Protein AF-A0A357ML34-F1 (afdb_monomer_lite)

pLDDT: mean 77.56, std 13.37, range [39.75, 96.38]

Radius of gyration: 31.25 Å; chains: 1; bounding box: 62×30×91 Å

Sequence (148 aa):
MVLTGPALIGEFEAAFRAELRALEGGDIRVAIKTATAQLARVRRKRQAIMRAIEDGADFQDYAARDQELKAEAEAVEHR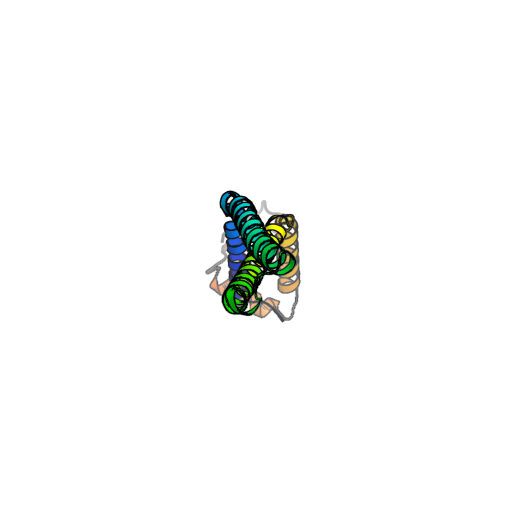VAALEAQQAARDRPPPDIPAIFGAALESLEALLGDPELVAQANEELATLIPSITLIPDPASEDGLTAEI

Secondary structure (DSSP, 8-state):
-PPPHHHHHHHHHHHHHHHHHHH-THHHHHHHHHHHHHHHHHHHHHHHHHHHHHTT--HHHHHHHHHHHHHHHHHHHHHHHHHHHHHHHHSSPPP-HHHHHHHHHHHHHHHHT-TTTHHHHHHHHHHH-S--EEEE-TTSTTSEEEE-

Foldseek 3Di:
DDQPPVRVVVVVVVLVVLLVVLPVPPVLVVQLVVLVVVLVVLVVVLVVLVVVVVVPDDCVVCVVVNVVSVVVNVVSVVVNVVSVVSNVSSPPPRPPPVVVVVVVVVVVVVQCPDPVNVVVVVVVVCVVDVDWDWDQQCVDPVRTDIDD

Structure (mmCIF, N/CA/C/O backbone):
data_AF-A0A357ML34-F1
#
_entry.id   AF-A0A357ML34-F1
#
loop_
_atom_site.group_PDB
_atom_site.id
_atom_site.type_symbol
_atom_site.label_atom_id
_atom_site.label_alt_id
_atom_site.label_comp_id
_atom_site.label_asym_id
_atom_site.label_entity_id
_atom_site.label_seq_id
_atom_site.pdbx_PDB_ins_code
_atom_site.Cartn_x
_atom_site.Cartn_y
_atom_site.Cartn_z
_atom_site.occupancy
_atom_site.B_iso_or_equiv
_atom_site.auth_seq_id
_atom_site.auth_comp_id
_atom_site.auth_asym_id
_atom_site.auth_atom_id
_atom_site.pdbx_PDB_model_num
ATOM 1 N N . MET A 1 1 ? 13.705 -15.040 -27.690 1.00 39.75 1 MET A N 1
ATOM 2 C CA . MET A 1 1 ? 12.384 -14.438 -27.967 1.00 39.75 1 MET A CA 1
ATOM 3 C C . MET A 1 1 ? 12.668 -13.001 -28.373 1.00 39.75 1 MET A C 1
ATOM 5 O O . MET A 1 1 ? 13.070 -12.234 -27.513 1.00 39.75 1 MET A O 1
ATOM 9 N N . VAL A 1 2 ? 12.643 -12.696 -29.673 1.00 45.66 2 VAL A N 1
ATOM 10 C CA . VAL A 1 2 ? 13.042 -11.383 -30.213 1.00 45.66 2 VAL A CA 1
ATOM 11 C C . VAL A 1 2 ? 11.818 -10.468 -30.174 1.00 45.66 2 VAL A C 1
ATOM 13 O O . VAL A 1 2 ? 10.775 -10.820 -30.722 1.00 45.66 2 VAL A O 1
ATOM 16 N N . LEU A 1 3 ? 11.904 -9.350 -29.455 1.00 45.34 3 LEU A N 1
ATOM 17 C CA . LEU A 1 3 ? 10.810 -8.388 -29.323 1.00 45.34 3 LEU A CA 1
ATOM 18 C C . LEU A 1 3 ? 10.794 -7.486 -30.565 1.00 45.34 3 LEU A C 1
ATOM 20 O O . LEU A 1 3 ? 11.749 -6.766 -30.830 1.00 45.34 3 LEU A O 1
ATOM 24 N N . THR A 1 4 ? 9.715 -7.540 -31.345 1.00 52.97 4 THR A N 1
ATOM 25 C CA . THR A 1 4 ? 9.485 -6.669 -32.512 1.00 52.97 4 THR A CA 1
ATOM 26 C C . THR A 1 4 ? 9.352 -5.198 -32.090 1.00 52.97 4 THR A C 1
ATOM 28 O O . THR A 1 4 ? 8.833 -4.934 -31.007 1.00 52.97 4 THR A O 1
ATOM 31 N N . GLY A 1 5 ? 9.704 -4.238 -32.956 1.00 60.34 5 GLY A N 1
ATOM 32 C CA . GLY A 1 5 ? 9.589 -2.783 -32.713 1.00 60.34 5 GLY A CA 1
ATOM 33 C C . GLY A 1 5 ? 8.327 -2.288 -31.966 1.00 60.34 5 GLY A C 1
ATOM 34 O O . GLY A 1 5 ? 8.469 -1.518 -31.015 1.00 60.34 5 GLY A O 1
ATOM 35 N N . PRO A 1 6 ? 7.098 -2.750 -32.283 1.00 63.81 6 PRO A N 1
ATOM 36 C CA . PRO A 1 6 ? 5.896 -2.363 -31.531 1.00 63.81 6 PRO A CA 1
ATOM 37 C C . PRO A 1 6 ? 5.844 -2.885 -30.082 1.00 63.81 6 PRO A C 1
ATOM 39 O O . PRO A 1 6 ? 5.225 -2.252 -29.228 1.00 63.81 6 PRO A O 1
ATOM 42 N N . ALA A 1 7 ? 6.501 -4.006 -29.774 1.00 62.41 7 ALA A N 1
ATOM 43 C CA . ALA A 1 7 ? 6.580 -4.545 -28.414 1.00 62.41 7 ALA A CA 1
ATOM 44 C C . ALA A 1 7 ? 7.523 -3.711 -27.527 1.00 62.41 7 ALA A C 1
ATOM 46 O O . ALA A 1 7 ? 7.191 -3.429 -26.378 1.00 62.41 7 ALA A O 1
ATOM 47 N N . LEU A 1 8 ? 8.641 -3.239 -28.089 1.00 66.62 8 LEU A N 1
ATOM 48 C CA . LEU A 1 8 ? 9.592 -2.336 -27.426 1.00 66.62 8 LEU A CA 1
ATOM 49 C C . LEU A 1 8 ? 8.961 -0.977 -27.083 1.00 66.62 8 LEU A C 1
ATOM 51 O O . LEU A 1 8 ? 9.129 -0.472 -25.974 1.00 66.62 8 LEU A O 1
ATOM 55 N N . ILE A 1 9 ? 8.172 -0.414 -28.004 1.00 70.69 9 ILE A N 1
ATOM 56 C CA . ILE A 1 9 ? 7.416 0.825 -27.758 1.00 70.69 9 ILE A CA 1
ATOM 57 C C . ILE A 1 9 ? 6.373 0.610 -26.651 1.00 70.69 9 ILE A C 1
ATOM 59 O O . ILE A 1 9 ? 6.224 1.459 -25.772 1.00 70.69 9 ILE A O 1
ATOM 63 N N . GLY A 1 10 ? 5.692 -0.541 -26.646 1.00 70.75 10 GLY A N 1
ATOM 64 C CA . GLY A 1 10 ? 4.720 -0.888 -25.608 1.00 70.75 10 GLY A CA 1
ATOM 65 C C . GLY A 1 10 ? 5.334 -0.993 -24.208 1.00 70.75 10 GLY A C 1
ATOM 66 O O . GLY A 1 10 ? 4.766 -0.470 -23.247 1.00 70.75 10 GLY A O 1
ATOM 67 N N . GLU A 1 11 ? 6.506 -1.619 -24.081 1.00 70.81 11 GLU A N 1
ATOM 68 C CA . GLU A 1 11 ? 7.231 -1.693 -22.805 1.00 70.81 11 GLU A CA 1
ATOM 69 C C . GLU A 1 11 ? 7.713 -0.314 -22.336 1.00 70.81 11 GLU A C 1
ATOM 71 O O . GLU A 1 11 ? 7.561 0.022 -21.157 1.00 70.81 11 GLU A O 1
ATOM 76 N N . PHE A 1 12 ? 8.206 0.525 -23.252 1.00 72.38 12 PHE A N 1
ATOM 77 C CA . PHE A 1 12 ? 8.609 1.895 -22.942 1.00 72.38 12 PHE A CA 1
ATOM 78 C C . PHE A 1 12 ? 7.430 2.759 -22.470 1.00 72.38 12 PHE A C 1
ATOM 80 O O . PHE A 1 12 ? 7.527 3.421 -21.437 1.00 72.38 12 PHE A O 1
ATOM 87 N N . GLU A 1 13 ? 6.289 2.732 -23.167 1.00 73.44 13 GLU A N 1
ATOM 88 C CA . GLU A 1 13 ? 5.093 3.475 -22.751 1.00 73.44 13 GLU A CA 1
ATOM 89 C C . GLU A 1 13 ? 4.559 3.001 -21.395 1.00 73.44 13 GLU A C 1
ATOM 91 O O . GLU A 1 13 ? 4.102 3.812 -20.583 1.00 73.44 13 GLU A O 1
ATOM 96 N N . ALA A 1 14 ? 4.618 1.693 -21.130 1.00 74.06 14 ALA A N 1
ATOM 97 C CA . ALA A 1 14 ? 4.216 1.129 -19.849 1.00 74.06 14 ALA A CA 1
ATOM 98 C C . ALA A 1 14 ? 5.126 1.620 -18.712 1.00 74.06 14 ALA A C 1
ATOM 100 O O . ALA A 1 14 ? 4.615 2.057 -17.675 1.00 74.06 14 ALA A O 1
ATOM 101 N N . ALA A 1 15 ? 6.445 1.613 -18.927 1.00 70.00 15 ALA A N 1
ATOM 102 C CA . ALA A 1 15 ? 7.427 2.128 -17.978 1.00 70.00 15 ALA A CA 1
ATOM 103 C C . ALA A 1 15 ? 7.258 3.641 -17.752 1.00 70.00 15 ALA A C 1
ATOM 105 O O . ALA A 1 15 ? 7.163 4.093 -16.613 1.00 70.00 15 ALA A O 1
ATOM 106 N N . PHE A 1 16 ? 7.094 4.420 -18.822 1.00 73.25 16 PHE A N 1
ATOM 107 C CA . PHE A 1 16 ? 6.903 5.868 -18.747 1.00 73.25 16 PHE A CA 1
ATOM 108 C C . PHE A 1 16 ? 5.610 6.253 -18.011 1.00 73.25 16 PHE A C 1
ATOM 110 O O . PHE A 1 16 ? 5.604 7.150 -17.169 1.00 73.25 16 PHE A O 1
ATOM 117 N N . ARG A 1 17 ? 4.498 5.547 -18.262 1.00 71.50 17 ARG A N 1
ATOM 118 C CA . ARG A 1 17 ? 3.230 5.769 -17.540 1.00 71.50 17 ARG A CA 1
ATOM 119 C C . ARG A 1 17 ? 3.303 5.347 -16.074 1.00 71.50 17 ARG A C 1
ATOM 121 O O . ARG A 1 17 ? 2.601 5.938 -15.251 1.00 71.50 17 ARG A O 1
ATOM 128 N N . ALA A 1 18 ? 4.093 4.326 -15.746 1.00 69.06 18 ALA A N 1
ATOM 129 C CA . ALA A 1 18 ? 4.353 3.949 -14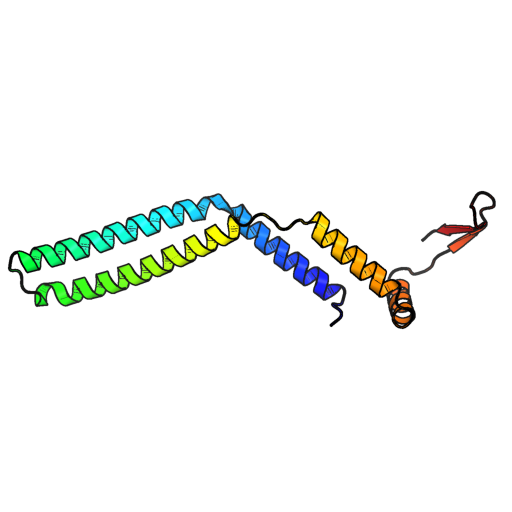.361 1.00 69.06 18 ALA A CA 1
ATOM 130 C C . ALA A 1 18 ? 5.120 5.062 -13.629 1.00 69.06 18 ALA A C 1
ATOM 132 O O . ALA A 1 18 ? 4.735 5.430 -12.519 1.00 69.06 18 ALA A O 1
ATOM 133 N N . GLU A 1 19 ? 6.101 5.672 -14.294 1.00 59.91 19 GLU A N 1
ATOM 134 C CA . GLU A 1 19 ? 6.892 6.787 -13.765 1.00 59.91 19 GLU A CA 1
ATOM 135 C C . GLU A 1 19 ? 6.059 8.068 -13.597 1.00 59.91 19 GLU A C 1
ATOM 137 O O . GLU A 1 19 ? 6.122 8.744 -12.570 1.00 59.91 19 GLU A O 1
ATOM 142 N N . LEU A 1 20 ? 5.180 8.370 -14.560 1.00 63.84 20 LEU A N 1
ATOM 143 C CA . LEU A 1 20 ? 4.262 9.508 -14.470 1.00 63.84 20 LEU A CA 1
ATOM 144 C C . LEU A 1 20 ? 3.303 9.357 -13.278 1.00 63.84 20 LEU A C 1
ATOM 146 O O . LEU A 1 20 ? 3.111 10.291 -12.498 1.00 63.84 20 LEU A O 1
ATOM 150 N N . ARG A 1 21 ? 2.771 8.143 -13.070 1.00 61.38 21 ARG A N 1
ATOM 151 C CA . ARG A 1 21 ? 2.001 7.805 -11.863 1.00 61.38 21 ARG A CA 1
ATOM 152 C C . ARG A 1 21 ? 2.851 7.861 -10.602 1.00 61.38 21 ARG A C 1
ATOM 154 O O . ARG A 1 21 ? 2.301 8.112 -9.536 1.00 61.38 21 ARG A O 1
ATOM 161 N N . ALA A 1 22 ? 4.165 7.662 -10.673 1.00 57.69 22 ALA A N 1
ATOM 162 C CA . ALA A 1 22 ? 5.063 7.825 -9.536 1.00 57.69 22 ALA A CA 1
ATOM 163 C C . ALA A 1 22 ? 5.327 9.305 -9.176 1.00 57.69 22 ALA A C 1
ATOM 165 O O . ALA A 1 22 ? 5.639 9.590 -8.022 1.00 57.69 22 ALA A O 1
ATOM 166 N N . LEU A 1 23 ? 5.077 10.255 -10.081 1.00 56.34 23 LEU A N 1
ATOM 167 C CA . LEU A 1 23 ? 5.319 11.691 -9.865 1.00 56.34 23 LEU A CA 1
ATOM 168 C C . LEU A 1 23 ? 4.147 12.479 -9.248 1.00 56.34 23 LEU A C 1
ATOM 170 O O . LEU A 1 23 ? 4.375 13.527 -8.649 1.00 56.34 23 LEU A O 1
ATOM 174 N N . GLU A 1 24 ? 2.912 11.971 -9.274 1.00 60.19 24 GLU A N 1
ATOM 175 C CA . GLU A 1 24 ? 1.736 12.526 -8.557 1.00 60.19 24 GLU A CA 1
ATOM 176 C C . GLU A 1 24 ? 1.840 12.385 -7.000 1.00 60.19 24 GLU A C 1
ATOM 178 O O . GLU A 1 24 ? 0.897 12.016 -6.301 1.00 60.19 24 GLU A O 1
ATOM 183 N N . GLY A 1 25 ? 3.051 12.541 -6.446 1.00 54.75 25 GLY A N 1
ATOM 184 C CA . GLY A 1 25 ? 3.556 12.161 -5.112 1.00 54.75 25 GLY A CA 1
ATOM 185 C C . GLY A 1 25 ? 2.833 12.732 -3.899 1.00 54.75 25 GLY A C 1
ATOM 186 O O . GLY A 1 25 ? 2.855 12.136 -2.821 1.00 54.75 25 GLY A O 1
ATOM 187 N N . GLY A 1 26 ? 2.211 13.898 -4.068 1.00 61.69 26 GLY A N 1
ATOM 188 C CA . GLY A 1 26 ? 1.717 14.717 -2.961 1.00 61.69 26 GLY A CA 1
ATOM 189 C C . GLY A 1 26 ? 0.591 14.074 -2.150 1.00 61.69 26 GLY A C 1
ATOM 190 O O . GLY A 1 26 ? 0.475 14.347 -0.957 1.00 61.69 26 GLY A O 1
ATOM 191 N N . ASP A 1 27 ? -0.198 13.193 -2.766 1.00 74.94 27 ASP A N 1
ATOM 192 C CA . ASP A 1 27 ? -1.414 12.652 -2.150 1.00 74.94 27 ASP A CA 1
ATOM 193 C C . ASP A 1 27 ? -1.139 11.422 -1.259 1.00 74.94 27 ASP A C 1
ATOM 195 O O . ASP A 1 27 ? -1.707 11.274 -0.178 1.00 74.94 27 ASP A O 1
ATOM 199 N N . ILE A 1 28 ? -0.173 10.566 -1.620 1.00 83.12 28 ILE A N 1
ATOM 200 C CA . ILE A 1 28 ? 0.009 9.265 -0.944 1.00 83.12 28 ILE A CA 1
ATOM 201 C C . ILE A 1 28 ? 0.455 9.411 0.511 1.00 83.12 28 ILE A C 1
ATOM 203 O O . ILE A 1 28 ? -0.116 8.766 1.387 1.00 83.12 28 ILE A O 1
ATOM 207 N N . ARG A 1 29 ? 1.433 10.272 0.821 1.00 84.31 29 ARG A N 1
ATOM 208 C CA . ARG A 1 29 ? 1.888 10.442 2.217 1.00 84.31 29 ARG A CA 1
ATOM 209 C C . ARG A 1 29 ? 0.783 11.006 3.114 1.00 84.31 29 ARG A C 1
ATOM 211 O O . ARG A 1 29 ? 0.672 10.619 4.280 1.00 84.31 29 ARG A O 1
ATOM 218 N N . VAL A 1 30 ? -0.051 11.899 2.579 1.00 87.31 30 VAL A N 1
ATOM 219 C CA . VAL A 1 30 ? -1.214 12.454 3.288 1.00 87.31 30 VAL A CA 1
ATOM 220 C C . VAL A 1 30 ? -2.289 11.381 3.468 1.00 87.31 30 VAL A C 1
ATOM 222 O O . VAL A 1 30 ? -2.844 11.252 4.565 1.00 87.31 30 VAL A O 1
ATOM 225 N N . ALA A 1 31 ? -2.529 10.560 2.444 1.00 88.06 31 ALA A N 1
ATOM 226 C CA . ALA A 1 31 ? -3.446 9.429 2.494 1.00 88.06 31 ALA A CA 1
ATOM 227 C C . ALA A 1 31 ? -3.010 8.379 3.530 1.00 88.06 31 ALA A C 1
ATOM 229 O O . ALA A 1 31 ? -3.838 7.969 4.344 1.00 88.06 31 ALA A O 1
ATOM 230 N N . ILE A 1 32 ? -1.718 8.016 3.578 1.00 90.31 32 ILE A N 1
ATOM 231 C CA . ILE A 1 32 ? -1.142 7.124 4.602 1.00 90.31 32 ILE A CA 1
ATOM 232 C C . ILE A 1 32 ? -1.384 7.715 5.989 1.00 90.31 32 ILE A C 1
ATOM 234 O O . ILE A 1 32 ? -1.983 7.067 6.842 1.00 90.31 32 ILE A O 1
ATOM 238 N N . LYS A 1 33 ? -0.999 8.979 6.216 1.00 91.50 33 LYS A N 1
ATOM 239 C CA . LYS A 1 33 ? -1.183 9.643 7.517 1.00 91.50 33 LYS A CA 1
ATOM 240 C C . LYS A 1 33 ? -2.648 9.635 7.965 1.00 91.50 33 LYS A C 1
ATOM 242 O O . LYS A 1 33 ? -2.936 9.400 9.140 1.00 91.50 33 LYS A O 1
ATOM 247 N N . THR A 1 34 ? -3.568 9.883 7.037 1.00 93.00 34 THR A N 1
ATOM 248 C CA . THR A 1 34 ? -5.011 9.913 7.303 1.00 93.00 34 THR A CA 1
ATOM 249 C C . THR A 1 34 ? -5.545 8.522 7.636 1.00 93.00 34 THR A C 1
ATOM 251 O O . THR A 1 34 ? -6.244 8.363 8.639 1.00 93.00 34 THR A O 1
ATOM 254 N N . ALA A 1 35 ? -5.166 7.506 6.859 1.00 92.69 35 ALA A N 1
ATOM 255 C CA . ALA A 1 35 ? -5.562 6.120 7.087 1.00 92.69 35 ALA A CA 1
ATOM 256 C C . ALA A 1 35 ? -5.008 5.580 8.419 1.00 92.69 35 ALA A C 1
ATOM 258 O O . ALA A 1 35 ? -5.752 4.997 9.207 1.00 92.69 35 ALA A O 1
ATOM 259 N N . THR A 1 36 ? -3.751 5.874 8.753 1.00 94.25 36 THR A N 1
ATOM 260 C CA . THR A 1 36 ? -3.150 5.496 10.043 1.00 94.25 36 THR A CA 1
ATOM 261 C C . THR A 1 36 ? -3.844 6.185 11.221 1.00 94.25 36 THR A C 1
ATOM 263 O O . THR A 1 36 ? -4.088 5.565 12.260 1.00 94.25 36 THR A O 1
ATOM 266 N N . ALA A 1 37 ? -4.233 7.457 11.073 1.00 95.69 37 ALA A N 1
ATOM 267 C CA . ALA A 1 37 ? -5.017 8.159 12.089 1.00 95.69 37 ALA A CA 1
ATOM 268 C C . ALA A 1 37 ? -6.423 7.556 12.259 1.00 95.69 37 ALA A C 1
ATOM 270 O O . ALA A 1 37 ? -6.920 7.459 13.387 1.00 95.69 37 ALA A O 1
ATOM 271 N N . GLN A 1 38 ? -7.057 7.123 11.166 1.00 94.62 38 GLN A N 1
ATOM 272 C CA . GLN A 1 38 ? -8.329 6.403 11.211 1.00 94.62 38 GLN A CA 1
ATOM 273 C C . GLN A 1 38 ? -8.178 5.066 11.946 1.00 94.62 38 GLN A C 1
ATOM 275 O O . GLN A 1 38 ? -8.941 4.804 12.876 1.00 94.62 38 GLN A O 1
ATOM 280 N N . LEU A 1 39 ? -7.151 4.277 11.622 1.00 95.06 39 LEU A N 1
ATOM 281 C CA . LEU A 1 39 ? -6.872 3.007 12.293 1.00 95.06 39 LEU A CA 1
ATOM 282 C C . LEU A 1 39 ? -6.688 3.192 13.804 1.00 95.06 39 LEU A C 1
ATOM 284 O O . LEU A 1 39 ? -7.281 2.472 14.609 1.00 95.06 39 LEU A O 1
ATOM 288 N N . ALA A 1 40 ? -5.925 4.211 14.209 1.00 95.56 40 ALA A N 1
ATOM 289 C CA . ALA A 1 40 ? -5.741 4.545 15.618 1.00 95.56 40 ALA A CA 1
ATOM 290 C C . ALA A 1 40 ? -7.070 4.892 16.315 1.00 95.56 40 ALA A C 1
ATOM 292 O O . ALA A 1 40 ? -7.281 4.503 17.464 1.00 95.56 40 ALA A O 1
ATOM 293 N N . ARG A 1 41 ? -7.991 5.593 15.637 1.00 96.25 41 ARG A N 1
ATOM 294 C CA . ARG A 1 41 ? -9.327 5.896 16.180 1.00 96.25 41 ARG A CA 1
ATOM 295 C C . ARG A 1 41 ? -10.171 4.635 16.354 1.00 96.25 41 ARG A C 1
ATOM 297 O O . ARG A 1 41 ? -10.785 4.482 17.408 1.00 96.25 41 ARG A O 1
ATOM 304 N N . VAL A 1 42 ? -10.187 3.738 15.369 1.00 94.75 42 VAL A N 1
ATOM 305 C CA . VAL A 1 42 ? -10.930 2.467 15.442 1.00 94.75 42 VAL A CA 1
ATOM 306 C C . VAL A 1 42 ? -10.404 1.604 16.591 1.00 94.75 42 VAL A C 1
ATOM 308 O O . VAL A 1 42 ? -11.179 1.161 17.438 1.00 94.75 42 VAL A O 1
ATOM 311 N N . ARG A 1 43 ? -9.078 1.467 16.710 1.00 94.38 43 ARG A N 1
ATOM 312 C CA . ARG A 1 43 ? -8.437 0.732 17.813 1.00 94.38 43 ARG A CA 1
ATOM 313 C C . ARG A 1 43 ? -8.777 1.318 19.187 1.00 94.38 43 ARG A C 1
ATOM 315 O O . ARG A 1 43 ? -9.091 0.564 20.103 1.00 94.38 43 ARG A O 1
ATOM 322 N N . ARG A 1 44 ? -8.800 2.651 19.330 1.00 96.38 44 ARG A N 1
ATOM 323 C CA . ARG A 1 44 ? -9.227 3.308 20.583 1.00 96.38 44 ARG A CA 1
ATOM 324 C C . ARG A 1 44 ? -10.682 3.005 20.937 1.00 96.38 44 ARG A C 1
ATOM 326 O O . ARG A 1 44 ? -10.969 2.762 22.103 1.00 96.38 44 ARG A O 1
ATOM 333 N N . LYS A 1 45 ? -11.594 2.995 19.956 1.00 93.88 45 LYS A N 1
ATOM 334 C CA . LYS A 1 45 ? -13.003 2.631 20.190 1.00 93.88 45 LYS A CA 1
ATOM 335 C C . LYS A 1 45 ? -13.131 1.189 20.685 1.00 93.88 45 LYS A C 1
ATOM 337 O O . LYS A 1 45 ? -13.853 0.950 21.645 1.00 93.88 45 LYS A O 1
ATOM 342 N N . ARG A 1 46 ? -12.388 0.251 20.089 1.00 93.62 46 ARG A N 1
ATOM 343 C CA . ARG A 1 46 ? -12.353 -1.145 20.556 1.00 93.62 46 ARG A CA 1
ATOM 344 C C . ARG A 1 46 ? -11.794 -1.269 21.968 1.00 93.62 46 ARG A C 1
ATOM 346 O O . ARG A 1 46 ? -12.365 -1.973 22.788 1.00 93.62 46 ARG A O 1
ATOM 353 N N . GLN A 1 47 ? -10.724 -0.540 22.280 1.00 94.25 47 GLN A N 1
ATOM 354 C CA . GLN A 1 47 ? -10.162 -0.525 23.631 1.00 94.25 47 GLN A CA 1
ATOM 355 C C . GLN A 1 47 ? -11.151 0.037 24.663 1.00 94.25 47 GLN A C 1
ATOM 357 O O . GLN A 1 47 ? -11.204 -0.456 25.782 1.00 94.25 47 GLN A O 1
ATOM 362 N N . ALA A 1 48 ? -11.950 1.042 24.294 1.00 94.44 48 ALA A N 1
ATOM 363 C CA . ALA A 1 48 ? -12.996 1.571 25.166 1.00 94.44 48 ALA A CA 1
ATOM 364 C C . ALA A 1 48 ? -14.102 0.538 25.443 1.00 94.44 48 ALA A C 1
ATOM 366 O O . ALA A 1 48 ? -14.549 0.438 26.579 1.00 94.44 48 ALA A O 1
ATOM 367 N N . ILE A 1 49 ? -14.491 -0.257 24.439 1.00 92.94 49 ILE A N 1
ATOM 368 C CA . ILE A 1 49 ? -15.428 -1.378 24.622 1.00 92.94 49 ILE A CA 1
ATOM 369 C C . ILE A 1 49 ? -14.850 -2.412 25.589 1.00 92.94 49 ILE A C 1
ATOM 371 O O . ILE A 1 49 ? -15.526 -2.800 26.534 1.00 92.94 49 ILE A O 1
ATOM 375 N N . MET A 1 50 ? -13.590 -2.814 25.397 1.00 92.62 50 MET A N 1
ATOM 376 C CA . MET A 1 50 ? -12.946 -3.788 26.286 1.00 92.62 50 MET A CA 1
ATOM 377 C C . MET A 1 50 ? -12.870 -3.282 27.728 1.00 92.62 50 MET A C 1
ATOM 379 O O . MET A 1 50 ? -13.182 -4.036 28.638 1.00 92.62 50 MET A O 1
ATOM 383 N N . ARG A 1 51 ? -12.568 -1.995 27.939 1.00 94.31 51 ARG A N 1
ATOM 384 C CA . ARG A 1 51 ? -12.605 -1.385 29.278 1.00 94.31 51 ARG A CA 1
ATOM 385 C C . ARG A 1 51 ? -14.000 -1.392 29.897 1.00 94.31 51 ARG A C 1
ATOM 387 O O . ARG A 1 51 ? -14.132 -1.713 31.064 1.00 94.31 51 ARG A O 1
ATOM 394 N N . ALA A 1 52 ? -15.043 -1.080 29.128 1.00 92.31 52 ALA A N 1
ATOM 395 C CA . ALA A 1 52 ? -16.413 -1.128 29.640 1.00 92.31 52 ALA A CA 1
ATOM 396 C C . ALA A 1 52 ? -16.808 -2.548 30.085 1.00 92.31 52 ALA A C 1
ATOM 398 O O . ALA A 1 52 ? -17.479 -2.711 31.100 1.00 92.31 52 ALA A O 1
ATOM 399 N N . ILE A 1 53 ? -16.357 -3.569 29.350 1.00 91.12 53 ILE A N 1
ATOM 400 C CA . ILE A 1 53 ? -16.547 -4.977 29.721 1.00 91.12 53 ILE A CA 1
ATOM 401 C C . ILE A 1 53 ? -15.742 -5.322 30.984 1.00 91.12 53 ILE A C 1
ATOM 403 O O . ILE A 1 53 ? -16.271 -5.969 31.883 1.00 91.12 53 ILE A O 1
ATOM 407 N N . GLU A 1 54 ? -14.489 -4.865 31.086 1.00 93.06 54 GLU A N 1
ATOM 408 C CA . GLU A 1 54 ? -13.662 -5.013 32.298 1.00 93.06 54 GLU A CA 1
ATOM 409 C C . GLU A 1 54 ? -14.321 -4.361 33.529 1.00 93.06 54 GLU A C 1
ATOM 411 O O . GLU A 1 54 ? -14.277 -4.932 34.618 1.00 93.06 54 GLU A O 1
ATOM 416 N N . ASP A 1 55 ? -14.993 -3.221 33.344 1.00 94.50 55 ASP A N 1
ATOM 417 C CA . ASP A 1 55 ? -15.729 -2.488 34.383 1.00 94.50 55 ASP A CA 1
ATOM 418 C C . ASP A 1 55 ? -17.110 -3.106 34.710 1.00 94.50 55 ASP A C 1
ATOM 420 O O . ASP A 1 55 ? -17.851 -2.580 35.545 1.00 94.50 55 ASP A O 1
ATOM 424 N N . GLY A 1 56 ? -17.455 -4.244 34.092 1.00 88.81 56 GLY A N 1
ATOM 425 C CA . GLY A 1 56 ? -18.624 -5.059 34.435 1.00 88.81 56 GLY A CA 1
ATOM 426 C C . GLY A 1 56 ? -19.816 -4.949 33.484 1.00 88.81 56 GLY A C 1
ATOM 427 O O . GLY A 1 56 ? -20.894 -5.441 33.820 1.00 88.81 56 GLY A O 1
ATOM 428 N N . ALA A 1 57 ? -19.661 -4.320 32.317 1.00 89.06 57 ALA A N 1
ATOM 429 C CA . ALA A 1 57 ? -20.702 -4.337 31.293 1.00 89.06 57 ALA A CA 1
ATOM 430 C C . ALA A 1 57 ? -20.802 -5.708 30.597 1.00 89.06 57 ALA A C 1
ATOM 432 O O . ALA A 1 57 ? -19.806 -6.421 30.456 1.00 89.06 57 ALA A O 1
ATOM 433 N N . ASP A 1 58 ? -22.000 -6.074 30.130 1.00 89.19 58 ASP A N 1
ATOM 434 C CA . ASP A 1 58 ? -22.199 -7.339 29.420 1.00 89.19 58 ASP A CA 1
ATOM 435 C C . ASP A 1 58 ? -21.561 -7.270 28.025 1.00 89.19 58 ASP A C 1
ATOM 437 O O . ASP A 1 58 ? -21.766 -6.334 27.249 1.00 89.19 58 ASP A O 1
ATOM 441 N N . PHE A 1 59 ? -20.789 -8.297 27.677 1.00 87.38 59 PHE A N 1
ATOM 442 C CA . PHE A 1 59 ? -20.215 -8.443 26.347 1.00 87.38 59 PHE A CA 1
ATOM 443 C C . PHE A 1 59 ? -21.288 -8.457 25.248 1.00 87.38 59 PHE A C 1
ATOM 445 O O . PHE A 1 59 ? -21.041 -7.941 24.156 1.00 87.38 59 PHE A O 1
ATOM 452 N N . GLN A 1 60 ? -22.474 -9.016 25.517 1.00 91.50 60 GLN A N 1
ATOM 453 C CA . GLN A 1 60 ? -23.561 -9.092 24.533 1.00 91.50 60 GLN A CA 1
ATOM 454 C C . GLN A 1 60 ? -24.009 -7.706 24.048 1.00 91.50 60 GLN A C 1
ATOM 456 O O . GLN A 1 60 ? -24.316 -7.552 22.865 1.00 91.50 60 GLN A O 1
ATOM 461 N N . ASP A 1 61 ? -23.937 -6.686 24.908 1.00 90.12 61 ASP A N 1
ATOM 462 C CA . ASP A 1 61 ? -24.310 -5.307 24.569 1.00 90.12 61 ASP A CA 1
ATOM 463 C C . ASP A 1 61 ? -23.345 -4.667 23.557 1.00 90.12 61 ASP A C 1
ATOM 465 O O . ASP A 1 61 ? -23.702 -3.731 22.836 1.00 90.12 61 ASP A O 1
ATOM 469 N N . TYR A 1 62 ? -22.118 -5.191 23.462 1.00 91.31 62 TYR A N 1
ATOM 470 C CA . TYR A 1 62 ? -21.063 -4.652 22.604 1.00 91.31 62 TYR A CA 1
ATOM 471 C C . TYR A 1 62 ? -20.595 -5.600 21.500 1.00 91.31 62 TYR A C 1
ATOM 473 O O . TYR A 1 62 ? -19.837 -5.165 20.632 1.00 91.31 62 TYR A O 1
ATOM 481 N N . ALA A 1 63 ? -21.037 -6.859 21.483 1.00 89.25 63 ALA A N 1
ATOM 482 C CA . ALA A 1 63 ? -20.541 -7.887 20.568 1.00 89.25 63 ALA A CA 1
ATOM 483 C C . ALA A 1 63 ? -20.657 -7.474 19.090 1.00 89.25 63 ALA A C 1
ATOM 485 O O . ALA A 1 63 ? -19.674 -7.535 18.347 1.00 89.25 63 ALA A O 1
ATOM 486 N N . ALA A 1 64 ? -21.827 -6.968 18.683 1.00 92.50 64 ALA A N 1
ATOM 487 C CA . ALA A 1 64 ? -22.051 -6.472 17.323 1.00 92.50 64 ALA A CA 1
ATOM 488 C C . ALA A 1 64 ? -21.116 -5.298 16.988 1.00 92.50 64 ALA A C 1
ATOM 490 O O . ALA A 1 64 ? -20.510 -5.250 15.918 1.00 92.50 64 ALA A O 1
ATOM 491 N N . ARG A 1 65 ? -20.929 -4.377 17.940 1.00 92.75 65 ARG A N 1
ATOM 492 C CA . ARG A 1 65 ? -20.090 -3.195 17.744 1.00 92.75 65 ARG A CA 1
ATOM 493 C C . ARG A 1 65 ? -18.597 -3.527 17.696 1.00 92.75 65 ARG A C 1
ATOM 495 O O . ARG A 1 65 ? -17.875 -2.925 16.904 1.00 92.75 65 ARG A O 1
ATOM 502 N N . ASP A 1 66 ? -18.114 -4.464 18.511 1.00 92.31 66 ASP A N 1
ATOM 503 C CA . ASP A 1 66 ? -16.728 -4.946 18.430 1.00 92.31 66 ASP A CA 1
ATOM 504 C C . ASP A 1 66 ? -16.473 -5.663 17.100 1.00 92.31 66 ASP A C 1
ATOM 506 O O . ASP A 1 66 ? -15.417 -5.456 16.502 1.00 92.31 66 ASP A O 1
ATOM 510 N N . GLN A 1 67 ? -17.438 -6.441 16.596 1.00 93.56 67 GLN A N 1
ATOM 511 C CA . GLN A 1 67 ? -17.325 -7.100 15.293 1.00 93.56 67 GLN A CA 1
ATOM 512 C C . GLN A 1 67 ? -17.243 -6.089 14.140 1.00 93.56 67 GLN A C 1
ATOM 514 O O . GLN A 1 67 ? -16.361 -6.210 13.289 1.00 93.56 67 GLN A O 1
ATOM 519 N N . GLU A 1 68 ? -18.090 -5.056 14.136 1.00 94.94 68 GLU A N 1
ATOM 520 C CA . GLU A 1 68 ? -18.005 -3.961 13.159 1.00 94.94 68 GLU A CA 1
ATOM 521 C C . GLU A 1 68 ? -16.643 -3.265 13.202 1.00 94.94 68 GLU A C 1
ATOM 523 O O . GLU A 1 68 ? -16.017 -3.042 12.167 1.00 94.94 68 GLU A O 1
ATOM 528 N N . LEU A 1 69 ? -16.154 -2.939 14.401 1.00 94.50 69 LEU A N 1
ATOM 529 C CA . LEU A 1 69 ? -14.875 -2.253 14.556 1.00 94.50 69 LEU A CA 1
ATOM 530 C C . LEU A 1 69 ? -13.680 -3.152 14.201 1.00 94.50 69 LEU A C 1
ATOM 532 O O . LEU A 1 69 ? -12.646 -2.628 13.792 1.00 94.50 69 LEU A O 1
ATOM 536 N N . LYS A 1 70 ? -13.783 -4.479 14.362 1.00 93.88 70 LYS A N 1
ATOM 537 C CA . LYS A 1 70 ? -12.784 -5.438 13.855 1.00 93.88 70 LYS A CA 1
ATOM 538 C C . LYS A 1 70 ? -12.715 -5.381 12.334 1.00 93.88 70 LYS A C 1
ATOM 540 O O . LYS A 1 70 ? -11.634 -5.158 11.802 1.00 93.88 70 LYS A O 1
ATOM 545 N N . ALA A 1 71 ? -13.861 -5.491 11.665 1.00 95.38 71 ALA A N 1
ATOM 546 C CA . ALA A 1 71 ? -13.930 -5.418 10.209 1.00 95.38 71 ALA A CA 1
ATOM 547 C C . ALA A 1 71 ? -13.446 -4.055 9.679 1.00 95.38 71 ALA A C 1
ATOM 549 O O . ALA A 1 71 ? -12.702 -3.993 8.703 1.00 95.38 71 ALA A O 1
ATOM 550 N N . GLU A 1 72 ? -13.805 -2.952 10.350 1.00 94.19 72 GLU A N 1
ATOM 551 C CA . GLU A 1 72 ? -13.307 -1.615 10.004 1.00 94.19 72 GLU A CA 1
ATOM 552 C C . GLU A 1 72 ? -11.783 -1.520 10.186 1.00 94.19 72 GLU A C 1
ATOM 554 O O . GLU A 1 72 ? -11.099 -0.963 9.329 1.00 94.19 72 GLU A O 1
ATOM 559 N N . ALA A 1 73 ? -11.230 -2.077 11.270 1.00 94.06 73 ALA A N 1
ATOM 560 C CA . ALA A 1 73 ? -9.787 -2.079 11.506 1.00 94.06 73 ALA A CA 1
ATOM 561 C C . ALA A 1 73 ? -9.037 -2.864 10.422 1.00 94.06 73 ALA A C 1
ATOM 563 O O . ALA A 1 73 ? -8.079 -2.332 9.868 1.00 94.06 73 ALA A O 1
ATOM 564 N N . GLU A 1 74 ? -9.500 -4.068 10.080 1.00 95.81 74 GLU A N 1
ATOM 565 C CA . GLU A 1 74 ? -8.911 -4.896 9.020 1.00 95.81 74 GLU A CA 1
ATOM 566 C C . GLU A 1 74 ? -8.952 -4.181 7.664 1.00 95.81 74 GLU A C 1
ATOM 568 O O . GLU A 1 74 ? -7.940 -4.094 6.966 1.00 95.81 74 GLU A O 1
ATOM 573 N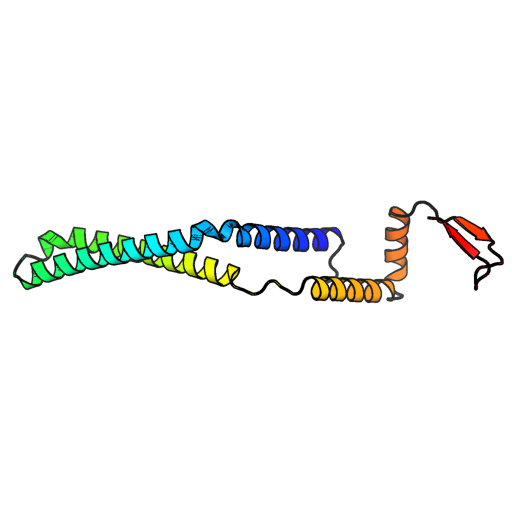 N . ALA A 1 75 ? -10.090 -3.580 7.304 1.00 94.56 75 ALA A N 1
ATOM 574 C CA . ALA A 1 75 ? -10.223 -2.835 6.055 1.00 94.56 75 ALA A CA 1
ATOM 575 C C . ALA A 1 75 ? -9.261 -1.635 5.984 1.00 94.56 75 ALA A C 1
ATOM 577 O O . ALA A 1 75 ? -8.644 -1.378 4.945 1.00 94.56 75 ALA A O 1
ATOM 578 N N . VAL A 1 76 ? -9.109 -0.895 7.088 1.00 93.56 76 VAL A N 1
ATOM 579 C CA . VAL A 1 76 ? -8.182 0.242 7.148 1.00 93.56 76 VAL A CA 1
ATOM 580 C C . VAL A 1 76 ? -6.724 -0.232 7.154 1.00 93.56 76 VAL A C 1
ATOM 582 O O . VAL A 1 76 ? -5.899 0.397 6.498 1.00 93.56 76 VAL A O 1
ATOM 585 N N . GLU A 1 77 ? -6.395 -1.346 7.812 1.00 95.06 77 GLU A N 1
ATOM 586 C CA . GLU A 1 77 ? -5.055 -1.957 7.781 1.00 95.06 77 GLU A CA 1
ATOM 587 C C . GLU A 1 77 ? -4.656 -2.378 6.367 1.00 95.06 77 GLU A C 1
ATOM 589 O O . GLU A 1 77 ? -3.575 -2.012 5.902 1.00 95.06 77 GLU A O 1
ATOM 594 N N . HIS A 1 78 ? -5.551 -3.048 5.638 1.00 95.00 78 HIS A N 1
ATOM 595 C CA . HIS A 1 78 ? -5.325 -3.383 4.233 1.00 95.00 78 HIS A CA 1
ATOM 596 C C . HIS A 1 78 ? -5.090 -2.138 3.374 1.00 95.00 78 HIS A C 1
ATOM 598 O O . HIS A 1 78 ? -4.203 -2.127 2.519 1.00 95.00 78 HIS A O 1
ATOM 604 N N . ARG A 1 79 ? -5.847 -1.064 3.620 1.00 91.88 79 ARG A N 1
ATOM 605 C CA . ARG A 1 79 ? -5.669 0.205 2.909 1.00 91.88 79 ARG A CA 1
ATOM 606 C C . ARG A 1 79 ? -4.322 0.860 3.218 1.00 91.88 79 ARG A C 1
ATOM 608 O O . ARG A 1 79 ? -3.688 1.367 2.296 1.00 91.88 79 ARG A O 1
ATOM 615 N N . VAL A 1 80 ? -3.886 0.860 4.478 1.00 93.31 80 VAL A N 1
ATOM 616 C CA . VAL A 1 80 ? -2.563 1.375 4.868 1.00 93.31 80 VAL A CA 1
ATOM 617 C C . VAL A 1 80 ? -1.465 0.579 4.166 1.00 93.31 80 VAL A C 1
ATOM 619 O O . VAL A 1 80 ? -0.631 1.183 3.499 1.00 93.31 80 VAL A O 1
ATOM 622 N N . ALA A 1 81 ? -1.521 -0.754 4.217 1.00 92.25 81 ALA A N 1
ATOM 623 C CA . ALA A 1 81 ? -0.523 -1.615 3.585 1.00 92.25 81 ALA A CA 1
ATOM 624 C C . ALA A 1 81 ? -0.434 -1.391 2.064 1.00 92.25 81 ALA A C 1
ATOM 626 O O . ALA A 1 81 ? 0.660 -1.327 1.504 1.00 92.25 81 ALA A O 1
ATOM 627 N N . ALA A 1 82 ? -1.574 -1.213 1.388 1.00 89.44 82 ALA A N 1
ATOM 628 C CA . ALA A 1 82 ? -1.605 -0.910 -0.042 1.00 89.44 82 ALA A CA 1
ATOM 629 C C . ALA A 1 82 ? -0.958 0.448 -0.368 1.00 89.44 82 ALA A C 1
ATOM 631 O O . ALA A 1 82 ? -0.186 0.553 -1.322 1.00 89.44 82 ALA A O 1
ATOM 632 N N . LEU A 1 83 ? -1.238 1.481 0.433 1.00 90.00 83 LEU A N 1
ATOM 633 C CA . LEU A 1 83 ? -0.649 2.810 0.255 1.00 90.00 83 LEU A CA 1
ATOM 634 C C . LEU A 1 83 ? 0.858 2.819 0.552 1.00 90.00 83 LEU A C 1
ATOM 636 O O . LEU A 1 83 ? 1.616 3.472 -0.162 1.00 90.00 83 LEU A O 1
ATOM 640 N N . GLU A 1 84 ? 1.308 2.081 1.567 1.00 89.44 84 GLU A N 1
ATOM 641 C CA . GLU A 1 84 ? 2.732 1.925 1.889 1.00 89.44 84 GLU A CA 1
ATOM 642 C C . GLU A 1 84 ? 3.484 1.176 0.786 1.00 89.44 84 GLU A C 1
ATOM 644 O O . GLU A 1 84 ? 4.560 1.612 0.378 1.00 89.44 84 GLU A O 1
ATOM 649 N N . ALA A 1 85 ? 2.900 0.109 0.233 1.00 86.81 85 ALA A N 1
ATOM 650 C CA . ALA A 1 85 ? 3.464 -0.591 -0.918 1.00 86.81 85 ALA A CA 1
ATOM 651 C C . ALA A 1 85 ? 3.578 0.333 -2.143 1.00 86.81 85 ALA A C 1
ATOM 653 O O . ALA A 1 85 ? 4.589 0.318 -2.848 1.00 86.81 85 ALA A O 1
ATOM 654 N N . GLN A 1 86 ? 2.572 1.182 -2.369 1.00 84.00 86 GLN A N 1
ATOM 655 C CA . GLN A 1 86 ? 2.600 2.176 -3.438 1.00 84.00 86 GLN A CA 1
ATOM 656 C C . GLN A 1 86 ? 3.686 3.235 -3.203 1.00 84.00 86 GLN A C 1
ATOM 658 O O . GLN A 1 86 ? 4.402 3.583 -4.137 1.00 84.00 86 GLN A O 1
ATOM 663 N N . GLN A 1 87 ? 3.856 3.724 -1.971 1.00 84.06 87 GLN A N 1
ATOM 664 C CA . GLN A 1 87 ? 4.931 4.657 -1.617 1.00 84.06 87 GLN A CA 1
ATOM 665 C C . GLN A 1 87 ? 6.316 4.021 -1.816 1.00 84.06 87 GLN A C 1
ATOM 667 O O . GLN A 1 87 ? 7.181 4.638 -2.429 1.00 84.0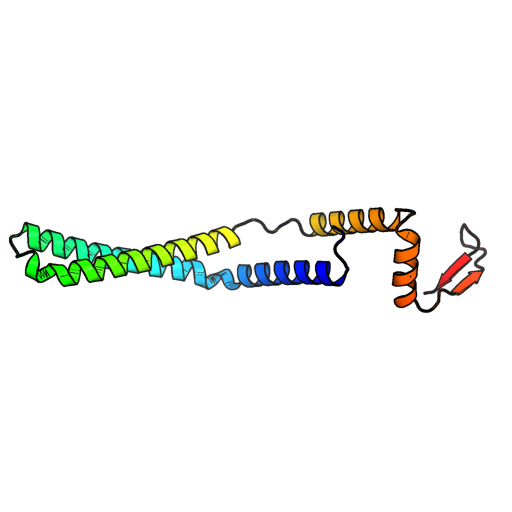6 87 GLN A O 1
ATOM 672 N N . ALA A 1 88 ? 6.507 2.772 -1.385 1.00 82.25 88 ALA A N 1
ATOM 673 C CA . ALA A 1 88 ? 7.768 2.046 -1.543 1.00 82.25 88 ALA A CA 1
ATOM 674 C C . ALA A 1 88 ? 8.142 1.816 -3.017 1.00 82.25 88 ALA A C 1
ATOM 676 O O . ALA A 1 88 ? 9.319 1.843 -3.371 1.00 82.25 88 ALA A O 1
ATOM 677 N N . ALA A 1 89 ? 7.151 1.616 -3.890 1.00 77.50 89 ALA A N 1
ATOM 678 C CA . ALA A 1 89 ? 7.381 1.539 -5.329 1.00 77.50 89 ALA A CA 1
ATOM 679 C C . ALA A 1 89 ? 7.850 2.881 -5.920 1.00 77.50 89 ALA A C 1
ATOM 681 O O . ALA A 1 89 ? 8.661 2.872 -6.839 1.00 77.50 89 ALA A O 1
ATOM 682 N N . ARG A 1 90 ? 7.377 4.014 -5.380 1.00 70.94 90 ARG A N 1
ATOM 683 C CA . ARG A 1 90 ? 7.757 5.372 -5.822 1.00 70.94 90 ARG A CA 1
ATOM 684 C C . ARG A 1 90 ? 9.124 5.807 -5.315 1.00 70.94 90 ARG A C 1
ATOM 686 O O . ARG A 1 90 ? 9.830 6.511 -6.019 1.00 70.94 90 ARG A O 1
ATOM 693 N N . ASP A 1 91 ? 9.483 5.406 -4.099 1.00 73.44 91 ASP A N 1
ATOM 694 C CA . ASP A 1 91 ? 10.787 5.732 -3.511 1.00 73.44 91 ASP A CA 1
ATOM 695 C C . ASP A 1 91 ? 11.920 4.859 -4.086 1.00 73.44 91 ASP A C 1
ATOM 697 O O . ASP A 1 91 ? 13.090 5.052 -3.748 1.00 73.44 91 ASP A O 1
ATOM 701 N N . ARG A 1 92 ? 11.597 3.892 -4.959 1.00 72.94 92 ARG A N 1
ATOM 702 C CA . ARG A 1 92 ? 12.603 3.137 -5.703 1.00 72.94 92 ARG A CA 1
ATOM 703 C C . ARG A 1 92 ? 13.364 4.114 -6.610 1.00 72.94 92 ARG A C 1
ATOM 705 O O . ARG A 1 92 ? 12.720 4.886 -7.317 1.00 72.94 92 ARG A O 1
ATOM 712 N N . PRO A 1 93 ? 14.709 4.097 -6.604 1.00 69.69 93 PRO A N 1
ATOM 713 C CA . PRO A 1 93 ? 15.476 4.942 -7.504 1.00 69.69 93 PRO A CA 1
ATOM 714 C C . PRO A 1 93 ? 15.041 4.666 -8.948 1.00 69.69 93 PRO A C 1
ATOM 716 O O . PRO A 1 93 ? 14.859 3.490 -9.296 1.00 69.69 93 PRO A O 1
ATOM 719 N N . PRO A 1 94 ? 14.857 5.719 -9.765 1.00 62.84 94 PRO A N 1
ATOM 720 C CA . PRO A 1 94 ? 14.511 5.536 -11.159 1.00 62.84 94 PRO A CA 1
ATOM 721 C C . PRO A 1 94 ? 15.577 4.656 -11.813 1.00 62.84 94 PRO A C 1
ATOM 723 O O . PRO A 1 94 ? 16.766 4.785 -11.490 1.00 62.84 94 PRO A O 1
ATOM 726 N N . PRO A 1 95 ? 15.172 3.729 -12.691 1.00 65.44 95 PRO A N 1
ATOM 727 C CA . PRO A 1 95 ? 16.135 2.931 -13.418 1.00 65.44 95 PRO A CA 1
ATOM 728 C C . PRO A 1 95 ? 17.039 3.848 -14.252 1.00 65.44 95 PRO A C 1
ATOM 730 O O . PRO A 1 95 ? 16.613 4.909 -14.711 1.00 65.44 95 PRO A O 1
ATOM 733 N N . ASP A 1 96 ? 18.294 3.447 -14.433 1.00 76.31 96 ASP A N 1
ATOM 734 C CA . ASP A 1 96 ? 19.264 4.197 -15.229 1.00 76.31 96 ASP A CA 1
ATOM 735 C C . ASP A 1 96 ? 18.843 4.167 -16.708 1.00 76.31 96 ASP A C 1
ATOM 737 O O . ASP A 1 96 ? 19.114 3.214 -17.439 1.00 76.31 96 ASP A O 1
ATOM 741 N N . ILE A 1 97 ? 18.098 5.196 -17.123 1.00 71.94 97 ILE A N 1
ATOM 742 C CA . ILE A 1 97 ? 17.542 5.318 -18.473 1.00 71.94 97 ILE A CA 1
ATOM 743 C C . ILE A 1 97 ? 18.649 5.316 -19.542 1.00 71.94 97 ILE A C 1
ATOM 745 O O . ILE A 1 97 ? 18.498 4.573 -20.512 1.00 71.94 97 ILE A O 1
ATOM 749 N N . PRO A 1 98 ? 19.766 6.062 -19.391 1.00 74.19 98 PRO A N 1
ATOM 750 C CA . PRO A 1 98 ? 20.927 5.919 -20.269 1.00 74.19 98 PRO A CA 1
ATOM 751 C C . PRO A 1 98 ? 21.440 4.482 -20.395 1.00 74.19 98 PRO A C 1
ATOM 753 O O . PRO A 1 98 ? 21.684 4.033 -21.512 1.00 74.19 98 PRO A O 1
ATOM 756 N N . ALA A 1 99 ? 21.565 3.744 -19.287 1.00 73.06 99 ALA A N 1
ATOM 757 C CA . ALA A 1 99 ? 22.029 2.356 -19.331 1.00 73.06 99 ALA A CA 1
ATOM 758 C C . ALA A 1 99 ? 21.024 1.419 -20.022 1.00 73.06 99 ALA A C 1
ATOM 760 O O . ALA A 1 99 ? 21.426 0.558 -20.802 1.00 73.06 99 ALA A O 1
ATOM 761 N N . ILE A 1 100 ? 19.720 1.602 -19.787 1.00 75.06 100 ILE A N 1
ATOM 762 C CA . ILE A 1 100 ? 18.665 0.830 -20.466 1.00 75.06 100 ILE A CA 1
ATOM 763 C C . ILE A 1 100 ? 18.683 1.096 -21.970 1.00 75.06 100 ILE A C 1
ATOM 765 O O . ILE A 1 100 ? 18.611 0.161 -22.766 1.00 75.06 100 ILE A O 1
ATOM 769 N N . PHE A 1 101 ? 18.786 2.364 -22.363 1.00 72.75 101 PHE A N 1
ATOM 770 C CA . PHE A 1 101 ? 18.834 2.739 -23.769 1.00 72.75 101 PHE A CA 1
ATOM 771 C C . PHE A 1 101 ? 20.111 2.223 -24.440 1.00 72.75 101 PHE A C 1
ATOM 773 O O . PHE A 1 101 ? 20.039 1.688 -25.541 1.00 72.75 101 PHE A O 1
ATOM 780 N N . GLY A 1 102 ? 21.256 2.308 -23.756 1.00 75.12 102 GLY A N 1
ATOM 781 C CA . GLY A 1 102 ? 22.522 1.740 -24.219 1.00 75.12 102 GLY A CA 1
ATOM 782 C C . GLY A 1 102 ? 22.429 0.233 -24.456 1.00 75.12 102 GLY A C 1
ATOM 783 O O . GLY A 1 102 ? 22.757 -0.229 -25.543 1.00 75.12 102 GLY A O 1
ATOM 784 N N . ALA A 1 103 ? 21.880 -0.522 -23.501 1.00 74.50 103 ALA A N 1
ATOM 785 C CA . ALA A 1 103 ? 21.692 -1.966 -23.643 1.00 74.50 103 ALA A CA 1
ATOM 786 C C . ALA A 1 103 ? 20.729 -2.335 -24.789 1.00 74.50 103 ALA A C 1
ATOM 788 O O . ALA A 1 103 ? 20.934 -3.329 -25.485 1.00 74.50 103 ALA A O 1
ATOM 789 N N . ALA A 1 104 ? 19.681 -1.535 -25.010 1.00 73.75 104 ALA A N 1
ATOM 790 C CA . ALA A 1 104 ? 18.782 -1.719 -26.147 1.00 73.75 104 ALA A CA 1
ATOM 791 C C . ALA A 1 104 ? 19.488 -1.444 -27.486 1.00 73.75 104 ALA A C 1
ATOM 793 O O . ALA A 1 104 ? 19.265 -2.174 -28.451 1.00 73.75 104 ALA A O 1
ATOM 794 N N . LEU A 1 105 ? 20.361 -0.431 -27.534 1.00 77.88 105 LEU A N 1
ATOM 795 C CA . LEU A 1 105 ? 21.168 -0.111 -28.711 1.00 77.88 105 LEU A CA 1
ATOM 796 C C . LEU A 1 105 ? 22.178 -1.223 -29.020 1.00 77.88 105 LEU A C 1
ATOM 798 O O . LEU A 1 105 ? 22.260 -1.664 -30.160 1.00 77.88 105 LEU A O 1
ATOM 802 N N . GLU A 1 106 ? 22.877 -1.730 -28.003 1.00 77.12 106 GLU A N 1
ATOM 803 C CA . GLU A 1 106 ? 23.813 -2.854 -28.135 1.00 77.12 106 GLU A CA 1
ATOM 804 C C . GLU A 1 106 ? 23.100 -4.127 -28.604 1.00 77.12 106 GLU A C 1
ATOM 806 O O . GLU A 1 106 ? 23.592 -4.846 -29.471 1.00 77.12 106 GLU A O 1
ATOM 811 N N . SER A 1 107 ? 21.903 -4.402 -28.075 1.00 73.75 107 SER A N 1
ATOM 812 C CA . SER A 1 107 ? 21.091 -5.529 -28.534 1.00 73.75 107 SER A CA 1
ATOM 813 C C . SER A 1 107 ? 20.640 -5.358 -29.983 1.00 73.75 107 SER A C 1
ATOM 815 O O . SER A 1 107 ? 20.546 -6.352 -30.702 1.00 73.75 107 SER A O 1
ATOM 817 N N . LEU A 1 108 ? 20.325 -4.133 -30.408 1.00 71.31 108 LEU A N 1
ATOM 818 C CA . LEU A 1 108 ? 19.948 -3.841 -31.787 1.00 71.31 108 LEU A CA 1
ATOM 819 C C . LEU A 1 108 ? 21.145 -4.015 -32.726 1.00 71.31 108 LEU A C 1
ATOM 821 O O . LEU A 1 108 ? 21.015 -4.672 -33.752 1.00 71.31 108 LEU A O 1
ATOM 825 N N . GLU A 1 109 ? 22.311 -3.491 -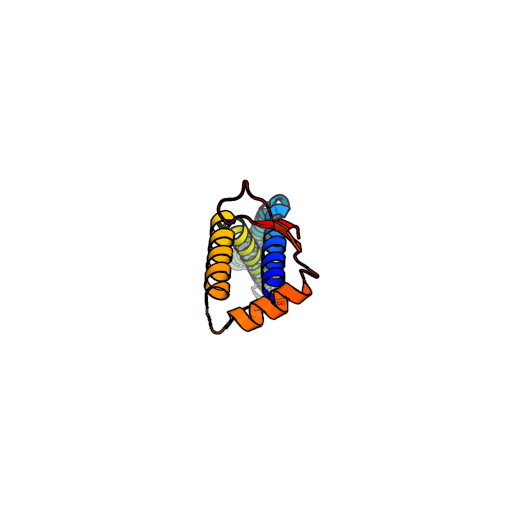32.357 1.00 75.38 109 GLU A N 1
ATOM 826 C CA . GLU A 1 109 ? 23.554 -3.646 -33.115 1.00 75.38 109 GLU A CA 1
ATOM 827 C C . GLU A 1 109 ? 23.944 -5.125 -33.257 1.00 75.38 109 GLU A C 1
ATOM 829 O O . GLU A 1 109 ? 24.259 -5.582 -34.355 1.00 75.38 109 GLU A O 1
ATOM 834 N N . ALA A 1 110 ? 23.819 -5.908 -32.182 1.00 75.19 110 ALA A N 1
ATOM 835 C CA . ALA A 1 110 ? 24.069 -7.346 -32.211 1.00 75.19 110 ALA A CA 1
ATOM 836 C C . ALA A 1 110 ? 23.092 -8.106 -33.127 1.00 75.19 110 ALA A C 1
ATOM 838 O O . ALA A 1 110 ? 23.507 -9.009 -33.849 1.00 75.19 110 ALA A O 1
ATOM 839 N N . LEU A 1 111 ? 21.805 -7.738 -33.122 1.00 70.06 111 LEU A N 1
ATOM 840 C CA . LEU A 1 111 ? 20.791 -8.344 -33.995 1.00 70.06 111 LEU A CA 1
ATOM 841 C C . LEU A 1 111 ? 20.992 -7.968 -35.469 1.00 70.06 111 LEU A C 1
ATOM 843 O O . LEU A 1 111 ? 20.757 -8.795 -36.345 1.00 70.06 111 LEU A O 1
ATOM 847 N N . LEU A 1 112 ? 21.436 -6.741 -35.745 1.00 65.94 112 LEU A N 1
ATOM 848 C CA . LEU A 1 112 ? 21.738 -6.272 -37.100 1.00 65.94 112 LEU A CA 1
ATOM 849 C C . LEU A 1 112 ? 23.058 -6.842 -37.643 1.00 65.94 112 LEU A C 1
ATOM 851 O O . LEU A 1 112 ? 23.230 -6.925 -38.856 1.00 65.94 112 LEU A O 1
ATOM 855 N N . GLY A 1 113 ? 23.976 -7.244 -36.762 1.00 67.44 113 GLY A N 1
ATOM 856 C CA . GLY A 1 113 ? 25.230 -7.908 -37.119 1.00 67.44 113 GLY A CA 1
ATOM 857 C C . GLY A 1 113 ? 25.116 -9.417 -37.367 1.00 67.44 113 GLY A C 1
ATOM 858 O O . GLY A 1 113 ? 26.087 -10.018 -37.827 1.00 67.44 113 GLY A O 1
ATOM 859 N N . ASP A 1 114 ? 23.970 -10.044 -37.072 1.00 72.56 114 ASP A N 1
ATOM 860 C CA . ASP A 1 114 ? 23.750 -11.481 -37.276 1.00 72.56 114 ASP A CA 1
ATOM 861 C C . ASP A 1 114 ? 23.482 -11.795 -38.765 1.00 72.56 114 ASP A C 1
ATOM 863 O O . ASP A 1 114 ? 22.444 -11.385 -39.296 1.00 72.56 114 ASP A O 1
ATOM 867 N N . PRO A 1 115 ? 24.361 -12.552 -39.458 1.00 66.62 115 PRO A N 1
ATOM 868 C CA . PRO A 1 115 ? 24.225 -12.847 -40.885 1.00 66.62 115 PRO A CA 1
ATOM 869 C C . PRO A 1 115 ? 22.903 -13.520 -41.275 1.00 66.62 115 PRO A C 1
ATOM 871 O O . PRO A 1 115 ? 22.467 -13.362 -42.416 1.00 66.62 115 PRO A O 1
ATOM 874 N N . GLU A 1 116 ? 22.263 -14.263 -40.364 1.00 66.44 116 GLU A N 1
ATOM 875 C CA . GLU A 1 116 ? 20.964 -14.900 -40.627 1.00 66.44 116 GLU A CA 1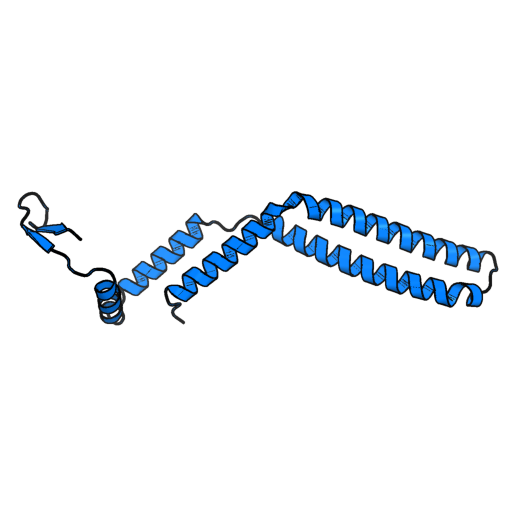
ATOM 876 C C . GLU A 1 116 ? 19.791 -13.909 -40.534 1.00 66.44 116 GLU A C 1
ATOM 878 O O . GLU A 1 116 ? 18.754 -14.122 -41.163 1.00 66.44 116 GLU A O 1
ATOM 883 N N . LEU A 1 117 ? 19.962 -12.798 -39.807 1.00 62.53 117 LEU A N 1
ATOM 884 C CA . LEU A 1 117 ? 18.947 -11.757 -39.611 1.00 62.53 117 LEU A CA 1
ATOM 885 C C . LEU A 1 117 ? 19.157 -10.531 -40.511 1.00 62.53 117 LEU A C 1
ATOM 887 O O . LEU A 1 117 ? 18.208 -9.781 -40.731 1.00 62.53 117 LEU A O 1
ATOM 891 N N . VAL A 1 118 ? 20.349 -10.352 -41.094 1.00 66.12 118 VAL A N 1
ATOM 892 C CA . VAL A 1 118 ? 20.678 -9.251 -42.023 1.00 66.12 118 VAL A CA 1
ATOM 893 C C . VAL A 1 118 ? 19.698 -9.166 -43.197 1.00 66.12 118 VAL A C 1
ATOM 895 O O . VAL A 1 118 ? 19.308 -8.070 -43.591 1.00 66.12 118 VAL A O 1
ATOM 898 N N . ALA A 1 119 ? 19.266 -10.299 -43.759 1.00 65.31 119 ALA A N 1
ATOM 899 C CA . ALA A 1 119 ? 18.309 -10.299 -44.868 1.00 65.31 119 ALA A CA 1
ATOM 900 C C . ALA A 1 119 ? 16.947 -9.724 -44.443 1.00 65.31 119 ALA A C 1
ATOM 902 O O . ALA A 1 119 ? 16.400 -8.858 -45.121 1.00 65.31 119 ALA A O 1
ATOM 903 N N . GLN A 1 120 ? 16.449 -10.150 -43.282 1.00 64.44 120 GLN A N 1
ATOM 904 C CA . GLN A 1 120 ? 15.163 -9.713 -42.746 1.00 64.44 120 GLN A CA 1
ATOM 905 C C . GLN A 1 120 ? 15.219 -8.258 -42.253 1.00 64.44 120 GLN A C 1
ATOM 907 O O . GLN A 1 120 ? 14.286 -7.489 -42.464 1.00 64.44 120 GLN A O 1
ATOM 912 N N . ALA A 1 121 ? 16.342 -7.847 -41.661 1.00 65.06 121 ALA A N 1
ATOM 913 C CA . ALA A 1 121 ? 16.587 -6.465 -41.272 1.00 65.06 121 ALA A CA 1
ATOM 914 C C . ALA A 1 121 ? 16.678 -5.526 -42.484 1.00 65.06 121 ALA A C 1
ATOM 916 O O . ALA A 1 121 ? 16.118 -4.434 -42.445 1.00 65.06 121 ALA A O 1
ATOM 917 N N . ASN A 1 122 ? 17.333 -5.945 -43.572 1.00 67.38 122 ASN A N 1
ATOM 918 C CA . ASN A 1 122 ? 17.393 -5.167 -44.810 1.00 67.38 122 ASN A CA 1
ATOM 919 C C . ASN A 1 122 ? 16.021 -5.036 -45.481 1.00 67.38 122 ASN A C 1
ATOM 921 O O . ASN A 1 122 ? 15.719 -3.973 -46.016 1.00 67.38 122 ASN A O 1
ATOM 925 N N . GLU A 1 123 ? 15.182 -6.076 -45.438 1.00 68.88 123 GLU A N 1
ATOM 926 C CA . GLU A 1 123 ? 13.798 -5.996 -45.924 1.00 68.88 123 GLU A CA 1
ATOM 927 C C . GLU A 1 123 ? 12.978 -4.974 -45.126 1.00 68.88 123 GLU A C 1
ATOM 929 O O . GLU A 1 123 ? 12.327 -4.118 -45.722 1.00 68.88 123 GLU A O 1
ATOM 934 N N . GLU A 1 124 ? 13.061 -4.997 -43.794 1.00 68.50 124 GLU A N 1
ATOM 935 C CA . GLU A 1 124 ? 12.373 -4.027 -42.932 1.00 68.50 124 GLU A CA 1
ATOM 936 C C . GLU A 1 124 ? 12.931 -2.604 -43.110 1.00 68.50 124 GLU A C 1
ATOM 938 O O . GLU A 1 124 ? 12.169 -1.649 -43.255 1.00 68.50 124 GLU A O 1
ATOM 943 N N . LEU A 1 125 ? 14.254 -2.433 -43.197 1.00 69.00 125 LEU A N 1
ATOM 944 C CA . LEU A 1 125 ? 14.876 -1.133 -43.474 1.00 69.00 125 LEU A CA 1
ATOM 945 C C . LEU A 1 125 ? 14.486 -0.590 -44.856 1.00 69.00 125 LEU A C 1
ATOM 947 O O . LEU A 1 125 ? 14.265 0.613 -44.984 1.00 69.00 125 LEU A O 1
ATOM 951 N N . ALA A 1 126 ? 14.315 -1.449 -45.864 1.00 67.94 126 ALA A N 1
ATOM 952 C CA . ALA A 1 126 ? 13.829 -1.057 -47.187 1.00 67.94 126 ALA A CA 1
ATOM 953 C C . ALA A 1 126 ? 12.361 -0.590 -47.178 1.00 67.94 126 ALA A C 1
ATOM 955 O O . ALA A 1 126 ? 11.952 0.155 -48.068 1.00 67.94 126 ALA A O 1
ATOM 956 N N . THR A 1 127 ? 11.560 -0.973 -46.174 1.00 69.44 127 THR A N 1
ATOM 957 C CA . THR A 1 127 ? 10.217 -0.387 -45.994 1.00 69.44 127 THR A CA 1
ATOM 958 C C . THR A 1 127 ? 10.263 1.039 -45.445 1.00 69.44 127 THR A C 1
ATOM 960 O O . THR A 1 127 ? 9.346 1.822 -45.692 1.00 69.44 127 THR A O 1
ATOM 963 N N . LEU A 1 128 ? 11.329 1.385 -44.716 1.00 69.56 128 LEU A N 1
ATOM 964 C CA . LEU A 1 128 ? 11.500 2.682 -44.059 1.00 69.56 128 LEU A CA 1
ATOM 965 C C . LEU A 1 128 ? 12.315 3.669 -44.901 1.00 69.56 128 LEU A C 1
ATOM 967 O O . LEU A 1 128 ? 12.067 4.871 -44.828 1.00 69.56 128 LEU A O 1
ATOM 971 N N . ILE A 1 129 ? 13.265 3.174 -45.697 1.00 67.38 129 ILE A N 1
ATOM 972 C CA . ILE A 1 129 ? 14.148 3.966 -46.557 1.00 67.38 129 ILE A CA 1
ATOM 973 C C . ILE A 1 129 ? 13.808 3.658 -48.025 1.00 67.38 129 ILE A C 1
ATOM 975 O O . ILE A 1 129 ? 14.213 2.614 -48.536 1.00 67.38 129 ILE A O 1
ATOM 979 N N . PRO A 1 130 ? 13.081 4.549 -48.730 1.00 61.41 130 PRO A N 1
ATOM 980 C CA . PRO A 1 130 ? 12.601 4.278 -50.087 1.00 61.41 130 PRO A CA 1
ATOM 981 C C . PRO A 1 130 ? 13.719 4.179 -51.132 1.00 61.41 130 PRO A C 1
ATOM 983 O O . PRO A 1 130 ? 13.596 3.443 -52.110 1.00 61.41 130 PRO A O 1
ATOM 986 N N . SER A 1 131 ? 14.795 4.949 -50.956 1.00 63.59 131 SER A N 1
ATOM 987 C CA . SER A 1 131 ? 15.961 4.944 -51.840 1.00 63.59 131 SER A CA 1
ATOM 988 C C . SER A 1 131 ? 17.154 5.591 -51.151 1.00 63.59 131 SER A C 1
ATOM 990 O O . SER A 1 131 ? 16.986 6.626 -50.520 1.00 63.59 131 SER A O 1
ATOM 992 N N . ILE A 1 132 ? 18.350 5.042 -51.350 1.00 69.12 132 ILE A N 1
ATOM 993 C CA . ILE A 1 132 ? 19.611 5.703 -50.999 1.00 69.12 132 ILE A CA 1
ATOM 994 C C . ILE A 1 132 ? 20.308 6.047 -52.309 1.00 69.12 132 ILE A C 1
ATOM 996 O O . ILE A 1 132 ? 20.555 5.158 -53.130 1.00 69.12 132 ILE A O 1
ATOM 1000 N N . THR A 1 133 ? 20.616 7.326 -52.520 1.00 70.19 133 THR A N 1
ATOM 1001 C CA . THR A 1 133 ? 21.366 7.759 -53.704 1.00 70.19 133 THR A CA 1
ATOM 1002 C C . THR A 1 133 ? 22.830 7.918 -53.326 1.00 70.19 133 THR A C 1
ATOM 1004 O O . THR A 1 133 ? 23.184 8.745 -52.489 1.00 70.19 133 THR A O 1
ATOM 1007 N N . LEU A 1 134 ? 23.689 7.108 -53.947 1.00 66.12 134 LEU A N 1
ATOM 1008 C CA . LEU A 1 134 ? 25.136 7.232 -53.804 1.00 66.12 134 LEU A CA 1
ATOM 1009 C C . LEU A 1 134 ? 25.655 8.249 -54.816 1.00 66.12 134 LEU A C 1
ATOM 1011 O O . LEU A 1 134 ? 25.537 8.053 -56.029 1.00 66.12 134 LEU A O 1
ATOM 1015 N N . ILE A 1 135 ? 26.237 9.330 -54.309 1.00 74.62 135 ILE A N 1
ATOM 1016 C CA . ILE A 1 135 ? 26.846 10.384 -55.111 1.00 74.62 135 ILE A CA 1
ATOM 1017 C C . ILE A 1 135 ? 28.366 10.187 -55.052 1.00 74.62 135 ILE A C 1
ATOM 1019 O O . ILE A 1 135 ? 28.919 10.108 -53.953 1.00 74.62 135 ILE A O 1
ATOM 1023 N N . PRO A 1 136 ? 29.062 10.093 -56.201 1.00 70.56 136 PRO A N 1
ATOM 1024 C CA . PRO A 1 136 ? 30.518 10.066 -56.219 1.00 70.56 136 PRO A CA 1
ATOM 1025 C C . PRO A 1 136 ? 31.085 11.321 -55.559 1.00 70.56 136 PRO A C 1
ATOM 1027 O O . PRO A 1 136 ? 30.814 12.436 -56.010 1.00 70.56 136 PRO A O 1
ATOM 1030 N N . ASP A 1 137 ? 31.889 11.128 -54.519 1.00 75.31 137 ASP A N 1
ATOM 1031 C CA . ASP A 1 137 ? 32.547 12.204 -53.789 1.00 75.31 137 ASP A CA 1
ATOM 1032 C C . ASP A 1 137 ? 34.038 11.884 -53.645 1.00 75.31 137 ASP A C 1
ATOM 1034 O O . ASP A 1 137 ? 34.429 11.106 -52.776 1.00 75.31 137 ASP A O 1
ATOM 1038 N N . PRO A 1 138 ? 34.901 12.477 -54.485 1.00 68.56 138 PRO A N 1
ATOM 1039 C CA . PRO A 1 138 ? 36.332 12.204 -54.462 1.00 68.56 138 PRO A CA 1
ATOM 1040 C C . PRO A 1 138 ? 37.038 12.736 -53.203 1.00 68.56 138 PRO A C 1
ATOM 1042 O O . PRO A 1 138 ? 38.238 12.506 -53.058 1.00 68.56 138 PRO A O 1
ATOM 1045 N N . ALA A 1 139 ? 36.342 13.472 -52.327 1.00 72.00 139 ALA A N 1
ATOM 1046 C CA . ALA A 1 139 ? 36.865 13.922 -51.041 1.00 72.00 139 ALA A CA 1
ATOM 1047 C C . ALA A 1 139 ? 36.536 12.965 -49.877 1.00 72.00 139 ALA A C 1
ATOM 1049 O O . ALA A 1 139 ? 37.092 13.143 -48.791 1.00 72.00 139 ALA A O 1
ATOM 1050 N N . SER A 1 140 ? 35.665 11.969 -50.083 1.00 71.06 140 SER A N 1
ATOM 1051 C CA . SER A 1 140 ? 35.356 10.933 -49.090 1.00 71.06 140 SER A CA 1
ATOM 1052 C C . SER A 1 140 ? 36.373 9.785 -49.161 1.00 71.06 140 SER A C 1
ATOM 1054 O O . SER A 1 140 ? 36.940 9.509 -50.218 1.00 71.06 140 SER A O 1
ATOM 1056 N N . GLU A 1 141 ? 36.625 9.120 -48.029 1.00 68.00 141 GLU A N 1
ATOM 1057 C CA . GLU A 1 141 ? 37.641 8.060 -47.905 1.00 68.00 141 GLU A CA 1
ATOM 1058 C C . GLU A 1 141 ? 37.377 6.871 -48.850 1.00 68.00 141 GLU A C 1
ATOM 1060 O O . GLU A 1 141 ? 38.315 6.306 -49.411 1.00 68.00 141 GLU A O 1
ATOM 1065 N N . ASP A 1 142 ? 36.100 6.588 -49.122 1.00 70.31 142 ASP A N 1
ATOM 1066 C CA . ASP A 1 142 ? 35.649 5.525 -50.028 1.00 70.31 142 ASP A CA 1
ATOM 1067 C C . ASP A 1 142 ? 35.221 6.047 -51.418 1.00 70.31 142 ASP A C 1
ATOM 1069 O O . ASP A 1 142 ? 34.741 5.287 -52.263 1.00 70.31 142 ASP A O 1
ATOM 1073 N N . GLY A 1 143 ? 35.385 7.347 -51.688 1.00 65.12 143 GLY A N 1
ATOM 1074 C CA . GLY A 1 143 ? 35.035 7.973 -52.969 1.00 65.12 143 GLY A CA 1
ATOM 1075 C C . GLY A 1 143 ? 33.528 8.152 -53.210 1.00 65.12 143 GLY A C 1
ATOM 1076 O O . GLY A 1 143 ? 33.108 8.458 -54.332 1.00 65.12 143 GLY A O 1
ATOM 1077 N N . LEU A 1 144 ? 32.703 7.927 -52.185 1.00 63.28 144 LEU A N 1
ATOM 1078 C CA . LEU A 1 144 ? 31.240 7.934 -52.236 1.00 63.28 144 LEU A CA 1
ATOM 1079 C C . LEU A 1 144 ? 30.656 8.651 -51.014 1.00 63.28 144 LEU A C 1
ATOM 1081 O O . LEU A 1 144 ? 31.150 8.487 -49.898 1.00 63.28 144 LEU A O 1
ATOM 1085 N N . THR A 1 145 ? 29.561 9.380 -51.220 1.00 66.44 145 THR A N 1
ATOM 1086 C CA . THR A 1 145 ? 28.741 9.983 -50.160 1.00 66.44 145 THR A CA 1
ATOM 1087 C C . THR A 1 145 ? 27.288 9.537 -50.349 1.00 66.44 145 THR A C 1
ATOM 1089 O O . THR A 1 145 ? 26.788 9.498 -51.475 1.00 66.44 145 THR A O 1
ATOM 1092 N N . ALA A 1 146 ? 26.617 9.151 -49.259 1.00 62.53 146 ALA A N 1
ATOM 1093 C CA . ALA A 1 146 ? 25.235 8.673 -49.280 1.00 62.53 146 ALA A CA 1
ATOM 1094 C C . ALA A 1 146 ? 24.261 9.771 -48.828 1.00 62.53 146 ALA A C 1
ATOM 1096 O O . ALA A 1 146 ? 24.430 10.343 -47.751 1.00 62.53 146 ALA A O 1
ATOM 1097 N N . GLU A 1 147 ? 23.234 10.028 -49.637 1.00 61.28 147 GLU A N 1
ATOM 1098 C CA . GLU A 1 147 ? 22.074 10.851 -49.276 1.00 61.28 147 GLU A CA 1
ATOM 1099 C C . GLU A 1 147 ? 20.848 9.930 -49.127 1.00 61.28 147 GLU A C 1
ATOM 1101 O O . GLU A 1 147 ? 20.634 9.041 -49.964 1.00 61.28 147 GLU A O 1
ATOM 1106 N N . ILE A 1 148 ? 20.101 10.101 -48.028 1.00 58.34 148 ILE A N 1
ATOM 1107 C CA . ILE A 1 148 ? 18.938 9.281 -47.629 1.00 58.34 148 ILE A CA 1
ATOM 1108 C C . ILE A 1 148 ? 17.654 10.079 -47.846 1.00 58.34 148 ILE A C 1
ATOM 1110 O O . ILE A 1 148 ? 17.608 11.233 -47.363 1.00 58.34 148 ILE A O 1
#